Protein AF-A0A0M4JJ22-F1 (afdb_monomer_lite)

InterPro domains:
  IPR011989 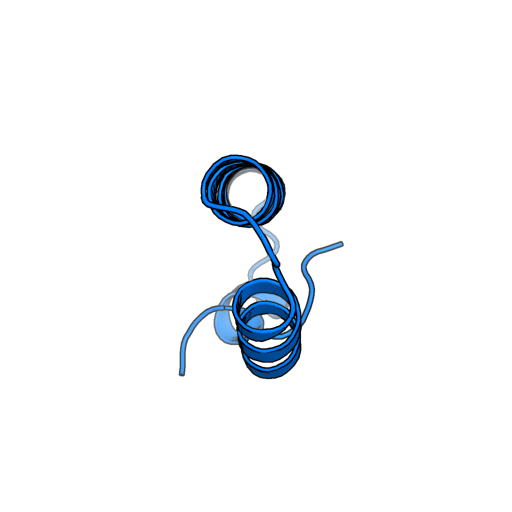Armadillo-like helical [G3DSA:1.25.10.10] (1-49)
  IPR050840 Adaptor Complexes Large Subunit [PTHR22780] (6-49)

Secondary structure (DSSP, 8-state):
-PPPHHHHHHHHHH-SSHHHHHHHHHHHHHHHHHHHHTT-GGGGGGG--

Sequence (49 aa):
MSIRLRELIRNVRSCKTQADERACIHKECASIRTAFKDENNELRHRNVA

Radius of gyration: 11.4 Å; chains: 1; bounding box: 20×17×30 Å

Organism: Emiliania huxleyi (NCBI:txid2903)

pLDDT: mean 85.46, std 11.21, range [59.69, 97.69]

Structure (mmCIF, N/CA/C/O backbone):
data_AF-A0A0M4JJ22-F1
#
_entry.id   AF-A0A0M4JJ22-F1
#
loop_
_atom_site.group_PDB
_atom_site.id
_atom_site.type_symbol
_atom_site.label_atom_id
_atom_site.label_alt_id
_atom_site.label_comp_id
_atom_site.label_asym_id
_atom_site.label_entity_id
_atom_site.label_seq_id
_atom_site.pdbx_PDB_ins_code
_atom_site.Cartn_x
_atom_site.Cartn_y
_atom_site.Cartn_z
_atom_site.occupancy
_atom_site.B_iso_or_equiv
_atom_site.auth_seq_id
_atom_site.auth_comp_id
_atom_site.auth_asym_id
_atom_site.auth_atom_id
_atom_site.pdbx_PDB_model_num
ATOM 1 N N . MET A 1 1 ? 10.763 -5.808 -5.738 1.00 59.69 1 MET A N 1
ATOM 2 C CA . MET A 1 1 ? 10.131 -7.083 -6.147 1.00 59.69 1 MET A CA 1
ATOM 3 C C . MET A 1 1 ? 8.647 -6.980 -5.843 1.00 59.69 1 MET A C 1
ATOM 5 O O . MET A 1 1 ? 8.331 -6.786 -4.678 1.00 59.69 1 MET A O 1
ATOM 9 N N . SER A 1 2 ? 7.763 -7.031 -6.849 1.00 65.69 2 SER A N 1
ATOM 10 C CA . SER A 1 2 ? 6.312 -6.973 -6.601 1.00 65.69 2 SER A CA 1
ATOM 11 C C . SER A 1 2 ? 5.797 -8.314 -6.072 1.00 65.69 2 SER A C 1
ATOM 13 O O . SER A 1 2 ? 6.215 -9.389 -6.532 1.00 65.69 2 SER A O 1
ATOM 15 N N . ILE A 1 3 ? 4.902 -8.248 -5.087 1.00 80.88 3 ILE A N 1
ATOM 16 C CA . ILE A 1 3 ? 4.217 -9.421 -4.534 1.00 80.88 3 ILE A CA 1
ATOM 17 C C . ILE A 1 3 ? 3.079 -9.861 -5.465 1.00 80.88 3 ILE A C 1
ATOM 19 O O . ILE A 1 3 ? 2.558 -9.072 -6.250 1.00 80.88 3 ILE A O 1
ATOM 23 N N . ARG A 1 4 ? 2.694 -11.141 -5.420 1.00 86.19 4 ARG A N 1
ATOM 24 C CA . ARG A 1 4 ? 1.596 -11.656 -6.262 1.00 86.19 4 ARG A CA 1
ATOM 25 C C . ARG A 1 4 ? 0.270 -11.010 -5.851 1.00 86.19 4 ARG A C 1
ATOM 27 O O . ARG A 1 4 ? 0.033 -10.832 -4.658 1.00 86.19 4 ARG A O 1
ATOM 34 N N . LEU A 1 5 ? -0.643 -10.787 -6.800 1.00 87.19 5 LEU A N 1
ATOM 35 C CA . LEU A 1 5 ? -1.967 -10.196 -6.540 1.00 87.19 5 LEU A CA 1
ATOM 36 C C . LEU A 1 5 ? -2.708 -10.834 -5.349 1.00 87.19 5 LEU A C 1
ATOM 38 O O . LEU A 1 5 ? -3.237 -10.139 -4.485 1.00 87.19 5 LEU A O 1
ATOM 42 N N . ARG A 1 6 ? -2.696 -12.168 -5.248 1.00 90.00 6 ARG A N 1
ATOM 43 C CA . ARG A 1 6 ? -3.336 -12.890 -4.134 1.00 90.00 6 ARG A CA 1
ATOM 44 C C . ARG A 1 6 ? -2.712 -12.574 -2.770 1.00 90.00 6 ARG A C 1
ATOM 46 O O . ARG A 1 6 ? -3.400 -12.648 -1.758 1.00 90.00 6 ARG A O 1
ATOM 53 N N . GLU A 1 7 ? -1.425 -12.258 -2.726 1.00 90.50 7 GLU A N 1
ATOM 54 C CA . GLU A 1 7 ? -0.726 -11.854 -1.505 1.00 90.50 7 GLU A CA 1
ATOM 55 C C . GLU A 1 7 ? -1.030 -10.400 -1.145 1.00 90.50 7 GLU A C 1
ATOM 57 O O . GLU A 1 7 ? -1.355 -10.125 0.005 1.00 90.50 7 GLU A O 1
ATOM 62 N N . LEU A 1 8 ? -1.067 -9.504 -2.137 1.00 91.06 8 LEU A N 1
ATOM 63 C CA . LEU A 1 8 ? -1.521 -8.124 -1.948 1.00 91.06 8 LEU A CA 1
ATOM 64 C C . LEU A 1 8 ? -2.937 -8.073 -1.356 1.00 91.06 8 LEU A C 1
ATOM 66 O O . LEU A 1 8 ? -3.164 -7.392 -0.360 1.00 91.06 8 LEU A O 1
ATOM 70 N N . ILE A 1 9 ? -3.869 -8.862 -1.898 1.00 93.12 9 ILE A N 1
ATOM 71 C CA . ILE A 1 9 ? -5.244 -8.943 -1.382 1.00 93.12 9 ILE A CA 1
ATOM 72 C C . ILE A 1 9 ? -5.265 -9.433 0.072 1.00 93.12 9 ILE A C 1
ATOM 74 O O . ILE A 1 9 ? -6.023 -8.906 0.884 1.00 93.12 9 ILE A O 1
ATOM 78 N N . ARG A 1 10 ? -4.441 -10.427 0.431 1.00 94.88 10 ARG A N 1
ATOM 79 C CA . ARG A 1 10 ? -4.347 -10.888 1.827 1.00 94.88 10 ARG A CA 1
ATOM 80 C C . ARG A 1 10 ? -3.803 -9.804 2.751 1.00 94.88 10 ARG A C 1
ATOM 82 O O . ARG A 1 10 ? -4.365 -9.615 3.825 1.00 94.88 10 ARG A O 1
ATOM 89 N N . ASN A 1 11 ? -2.762 -9.092 2.328 1.00 93.12 11 ASN A N 1
ATOM 90 C CA . ASN A 1 11 ? -2.133 -8.038 3.120 1.00 93.12 11 ASN A CA 1
ATOM 91 C C . ASN A 1 11 ? -3.112 -6.888 3.375 1.00 93.12 11 ASN A C 1
ATOM 93 O O . ASN A 1 11 ? -3.306 -6.512 4.528 1.00 93.12 11 ASN A O 1
ATOM 97 N N . VAL A 1 12 ? -3.812 -6.423 2.336 1.00 94.75 12 VAL A N 1
ATOM 98 C CA . VAL A 1 12 ? -4.863 -5.396 2.446 1.00 94.75 12 VAL A CA 1
ATOM 99 C C . VAL A 1 12 ? -5.974 -5.845 3.398 1.00 94.75 12 VAL A C 1
ATOM 101 O O . VAL A 1 12 ? -6.344 -5.109 4.305 1.00 94.75 12 VAL A O 1
ATOM 104 N N . ARG A 1 13 ? -6.455 -7.090 3.274 1.00 96.00 13 ARG A N 1
ATOM 105 C CA . ARG A 1 13 ? -7.489 -7.639 4.175 1.00 96.00 13 ARG A CA 1
ATOM 106 C C . ARG A 1 13 ? -7.030 -7.813 5.624 1.00 96.00 13 ARG A C 1
ATOM 108 O O . ARG A 1 13 ? -7.875 -7.992 6.494 1.00 96.00 13 ARG A O 1
ATOM 115 N N . SER A 1 14 ? -5.722 -7.820 5.879 1.00 96.31 14 SER A N 1
ATOM 116 C CA . SER A 1 14 ? -5.154 -7.936 7.227 1.00 96.31 14 SER A CA 1
ATOM 117 C C . SER A 1 14 ? -4.936 -6.584 7.919 1.00 96.31 14 SER A C 1
ATOM 119 O O . SER A 1 14 ? -4.670 -6.554 9.123 1.00 96.31 14 SER A O 1
ATOM 121 N N . CYS A 1 15 ? -5.055 -5.471 7.185 1.00 97.06 15 CYS A N 1
ATOM 122 C CA . CYS A 1 15 ? -4.939 -4.123 7.731 1.00 97.06 15 CYS A CA 1
ATOM 123 C C . CYS A 1 15 ? -6.058 -3.851 8.746 1.00 97.06 15 CYS A C 1
ATOM 125 O O . CYS A 1 15 ? -7.221 -4.172 8.515 1.00 97.06 15 CYS A O 1
ATOM 127 N N . LYS A 1 16 ? -5.700 -3.246 9.884 1.00 95.62 16 LYS A N 1
ATOM 128 C CA . LYS A 1 16 ? -6.646 -2.943 10.973 1.00 95.62 16 LYS A CA 1
ATOM 129 C C . LYS A 1 16 ? -7.134 -1.499 10.954 1.00 95.62 16 LYS A C 1
ATOM 131 O O . LYS A 1 16 ? -8.110 -1.175 11.624 1.00 95.62 16 LYS A O 1
ATOM 136 N N . THR A 1 17 ? -6.451 -0.634 10.208 1.00 97.69 17 THR A N 1
ATOM 137 C CA . THR A 1 17 ? -6.786 0.781 10.082 1.00 97.69 17 THR A CA 1
ATOM 138 C C . THR A 1 17 ? -6.773 1.210 8.619 1.00 97.69 17 THR A C 1
ATOM 140 O O . THR A 1 17 ? -6.060 0.647 7.787 1.00 97.69 17 THR A O 1
ATOM 143 N N . GLN A 1 18 ? -7.525 2.268 8.311 1.00 94.69 18 GLN A N 1
ATOM 144 C CA . GLN A 1 18 ? -7.527 2.867 6.976 1.00 94.69 18 GLN A CA 1
ATOM 145 C C . GLN A 1 18 ? -6.150 3.444 6.599 1.00 94.69 18 GLN A C 1
ATOM 147 O O . GLN A 1 18 ? -5.792 3.486 5.423 1.00 94.69 18 GLN A O 1
ATOM 152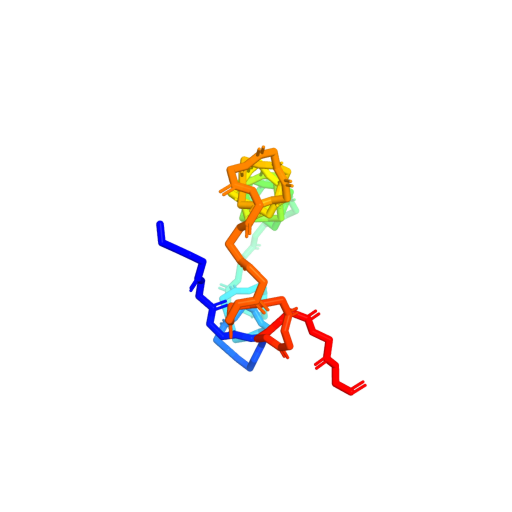 N N . ALA A 1 19 ? -5.370 3.894 7.587 1.00 97.31 19 ALA A N 1
ATOM 153 C CA . ALA A 1 19 ? -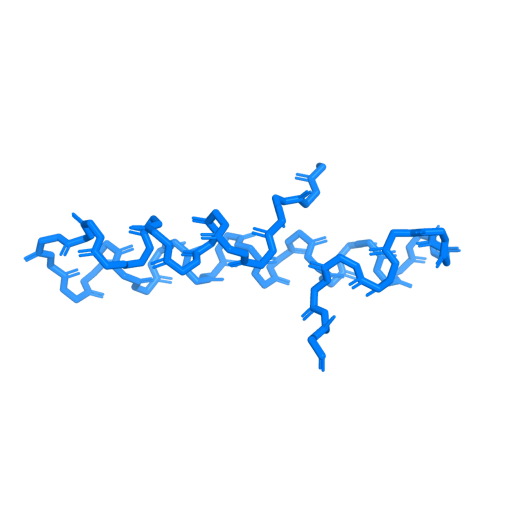4.013 4.378 7.366 1.00 97.31 19 ALA A CA 1
ATOM 154 C C . ALA A 1 19 ? -3.086 3.2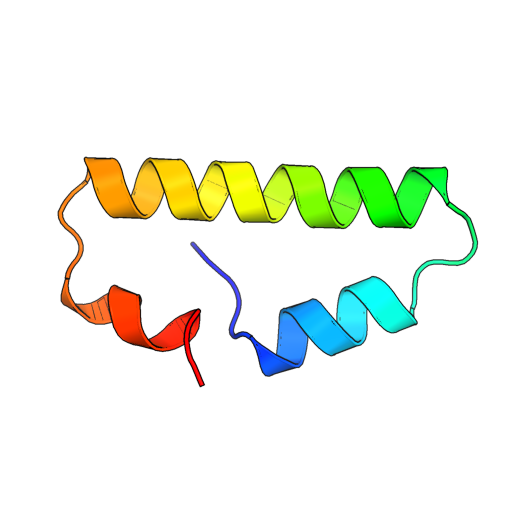44 6.900 1.00 97.31 19 ALA A C 1
ATOM 156 O O . ALA A 1 19 ? -2.361 3.421 5.920 1.00 97.31 19 ALA A O 1
ATOM 157 N N . ASP A 1 20 ? -3.171 2.072 7.537 1.00 95.00 20 ASP A N 1
ATOM 158 C CA . ASP A 1 20 ? -2.387 0.891 7.153 1.00 95.00 20 ASP A CA 1
ATOM 159 C C . ASP A 1 20 ? -2.751 0.410 5.747 1.00 95.00 20 ASP A C 1
ATOM 161 O O . ASP A 1 20 ? -1.870 0.092 4.947 1.00 95.00 20 ASP A O 1
ATOM 165 N N . GLU A 1 21 ? -4.047 0.402 5.425 1.00 96.75 21 GLU A N 1
ATOM 166 C CA . GLU A 1 21 ? -4.532 0.021 4.099 1.00 96.75 21 GLU A CA 1
ATOM 167 C C . GLU A 1 21 ? -3.968 0.952 3.018 1.00 96.75 21 GLU A C 1
ATOM 169 O O . GLU A 1 21 ? -3.371 0.495 2.039 1.00 96.75 21 GLU A O 1
ATOM 174 N N . ARG A 1 22 ? -4.060 2.271 3.235 1.00 97.19 22 ARG A N 1
ATOM 175 C CA . ARG A 1 22 ? -3.488 3.277 2.327 1.00 97.19 22 ARG A CA 1
ATOM 176 C C . ARG A 1 22 ? -1.975 3.117 2.177 1.00 97.19 22 ARG A C 1
ATOM 178 O O . ARG A 1 22 ? -1.470 3.225 1.061 1.00 97.19 22 ARG A O 1
ATOM 185 N N . ALA A 1 23 ? -1.253 2.838 3.262 1.00 95.81 23 ALA A N 1
ATOM 186 C CA . ALA A 1 23 ? 0.193 2.632 3.227 1.00 95.81 23 ALA A CA 1
ATOM 187 C C . ALA A 1 23 ? 0.582 1.371 2.432 1.00 95.81 23 ALA A C 1
ATOM 189 O O . ALA A 1 23 ? 1.497 1.424 1.605 1.00 95.81 23 ALA A O 1
ATOM 190 N N . CYS A 1 24 ? -0.135 0.259 2.632 1.00 94.81 24 CYS A N 1
ATOM 191 C CA . CYS A 1 24 ? 0.070 -0.993 1.900 1.00 94.81 24 CYS A CA 1
ATOM 192 C C . CYS A 1 24 ? -0.149 -0.803 0.391 1.00 94.81 24 CYS A C 1
ATOM 194 O O . CYS A 1 24 ? 0.724 -1.142 -0.411 1.00 94.81 24 CYS A O 1
ATOM 196 N N . ILE A 1 25 ? -1.269 -0.177 0.015 1.00 93.88 25 ILE A N 1
ATOM 197 C CA . ILE A 1 25 ? -1.600 0.138 -1.380 1.00 93.88 25 ILE A CA 1
ATOM 198 C C . ILE A 1 25 ? -0.527 1.048 -1.989 1.00 93.88 25 ILE A C 1
ATOM 200 O O . ILE A 1 25 ? -0.012 0.762 -3.068 1.00 93.88 25 ILE A O 1
ATOM 204 N N . HIS A 1 26 ? -0.144 2.126 -1.298 1.00 94.94 26 HIS A N 1
ATOM 205 C CA . HIS A 1 26 ? 0.822 3.090 -1.825 1.00 94.94 26 HIS A CA 1
ATOM 206 C C . HIS A 1 26 ? 2.192 2.452 -2.096 1.00 94.94 26 HIS A C 1
ATOM 208 O O . HIS A 1 26 ? 2.809 2.724 -3.131 1.00 94.94 26 HIS A O 1
ATOM 214 N N . LYS A 1 27 ? 2.641 1.562 -1.201 1.00 92.88 27 LYS A N 1
ATOM 215 C CA . LYS A 1 27 ? 3.893 0.813 -1.349 1.00 92.88 27 LYS A CA 1
ATOM 216 C C . LYS A 1 27 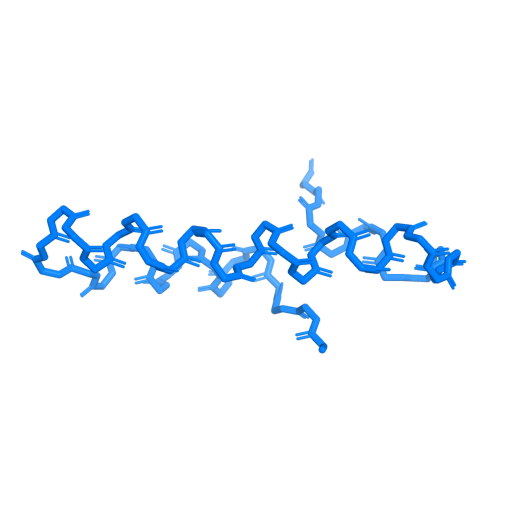? 3.884 -0.093 -2.582 1.00 92.88 27 LYS A C 1
ATOM 218 O O . LYS A 1 27 ? 4.840 -0.065 -3.361 1.00 92.88 27 LYS A O 1
ATOM 223 N N . GLU A 1 28 ? 2.814 -0.856 -2.801 1.00 92.25 28 GLU A N 1
ATOM 224 C CA . GLU A 1 28 ? 2.739 -1.719 -3.985 1.00 92.25 28 GLU A CA 1
ATOM 225 C C . GLU A 1 28 ? 2.518 -0.929 -5.272 1.00 92.25 28 GLU A C 1
ATOM 227 O O . GLU A 1 28 ? 3.159 -1.227 -6.277 1.00 92.25 28 GLU A O 1
ATOM 232 N N . CYS A 1 29 ? 1.724 0.143 -5.254 1.00 91.69 29 CYS A N 1
ATOM 233 C CA . CYS A 1 29 ? 1.602 1.031 -6.408 1.00 91.69 29 CYS A CA 1
ATOM 234 C C . CYS A 1 29 ? 2.956 1.632 -6.813 1.00 91.69 29 CYS A C 1
ATOM 236 O O . CYS A 1 29 ? 3.249 1.715 -8.004 1.00 91.69 29 CYS A O 1
ATOM 238 N N . ALA A 1 30 ? 3.798 2.029 -5.852 1.00 91.38 30 ALA A N 1
ATOM 239 C CA . ALA A 1 30 ? 5.155 2.489 -6.144 1.00 91.38 30 ALA A CA 1
ATOM 240 C C . ALA A 1 30 ? 6.000 1.381 -6.792 1.00 91.38 30 ALA A C 1
ATOM 242 O O . ALA A 1 30 ? 6.623 1.619 -7.824 1.00 91.38 30 ALA A O 1
ATOM 243 N N . SER A 1 31 ? 5.951 0.161 -6.248 1.00 87.81 31 SER A N 1
ATOM 244 C CA . SER A 1 31 ? 6.667 -0.995 -6.805 1.00 87.81 31 SER A CA 1
ATOM 245 C C . SER A 1 31 ? 6.219 -1.341 -8.229 1.00 87.81 31 SER A C 1
ATOM 247 O O . SER A 1 31 ? 7.058 -1.626 -9.081 1.00 87.81 31 SER A O 1
ATOM 249 N N . ILE A 1 32 ? 4.914 -1.277 -8.512 1.00 86.25 32 ILE A N 1
ATOM 250 C CA . ILE A 1 32 ? 4.343 -1.514 -9.845 1.00 86.25 32 ILE A CA 1
ATOM 251 C C . ILE A 1 32 ? 4.793 -0.430 -10.831 1.00 86.25 32 ILE A C 1
ATOM 253 O O . ILE A 1 32 ? 5.202 -0.752 -11.945 1.00 86.25 32 ILE A O 1
ATOM 257 N N . ARG A 1 33 ? 4.772 0.850 -10.425 1.00 88.38 33 ARG A N 1
ATOM 258 C CA . ARG A 1 33 ? 5.263 1.956 -11.265 1.00 88.38 33 ARG A CA 1
ATOM 259 C C . ARG A 1 33 ? 6.738 1.783 -11.631 1.00 88.38 33 ARG A C 1
ATOM 261 O O . ARG A 1 33 ? 7.085 1.969 -12.793 1.00 88.38 33 ARG A O 1
ATOM 268 N N . THR A 1 34 ? 7.582 1.390 -10.676 1.00 87.44 34 THR A N 1
ATOM 269 C CA . THR A 1 34 ? 8.998 1.090 -10.943 1.00 87.44 34 THR A CA 1
ATOM 270 C C . THR A 1 34 ? 9.146 -0.098 -11.893 1.00 87.44 34 THR A C 1
ATOM 272 O O . THR A 1 34 ? 9.854 0.004 -12.886 1.00 87.44 34 THR A O 1
ATOM 275 N N . ALA A 1 35 ? 8.404 -1.188 -11.669 1.00 83.56 35 ALA A N 1
ATOM 276 C CA . ALA A 1 35 ? 8.460 -2.367 -12.535 1.00 83.56 35 ALA A CA 1
ATOM 277 C C . ALA A 1 35 ? 8.039 -2.079 -13.989 1.00 83.56 35 ALA A C 1
ATOM 279 O O . ALA A 1 35 ? 8.592 -2.674 -14.911 1.00 83.56 35 ALA A O 1
ATOM 280 N N . PHE A 1 36 ? 7.086 -1.165 -14.208 1.00 81.75 36 PHE A N 1
ATOM 281 C CA . PHE A 1 36 ? 6.730 -0.715 -15.557 1.00 81.75 36 PHE A CA 1
ATOM 282 C C . PHE A 1 36 ? 7.812 0.145 -16.209 1.00 81.75 36 PHE A C 1
ATOM 284 O O . PHE A 1 36 ? 7.975 0.068 -17.423 1.00 81.75 36 PHE A O 1
ATOM 291 N N . LYS A 1 37 ? 8.534 0.955 -15.425 1.00 85.12 37 LYS A N 1
ATOM 292 C CA . LYS A 1 37 ? 9.637 1.783 -15.923 1.00 85.12 37 LYS A CA 1
ATOM 293 C C . LYS A 1 37 ? 10.837 0.938 -16.349 1.00 85.12 37 LYS A C 1
ATOM 295 O O . LYS A 1 37 ? 11.465 1.256 -17.349 1.00 85.12 37 LYS A O 1
ATOM 300 N N . ASP A 1 38 ? 11.110 -0.141 -15.623 1.00 82.06 38 ASP A N 1
ATOM 301 C CA . ASP A 1 38 ? 12.254 -1.022 -15.876 1.00 82.06 38 ASP A CA 1
ATOM 302 C C . ASP A 1 38 ? 11.982 -2.062 -16.992 1.00 82.06 38 ASP A C 1
ATOM 304 O O . ASP A 1 38 ? 12.727 -3.029 -17.118 1.00 82.06 38 ASP A O 1
ATOM 308 N N . GLU A 1 39 ? 10.894 -1.903 -17.768 1.00 69.12 39 GLU A N 1
ATOM 309 C CA . GLU A 1 39 ? 10.458 -2.786 -18.873 1.00 69.12 39 GLU A CA 1
ATOM 310 C C . GLU A 1 39 ? 10.467 -4.291 -18.549 1.00 69.12 39 GLU A C 1
ATOM 312 O O . GLU A 1 39 ? 10.595 -5.144 -19.429 1.00 69.12 39 GLU A O 1
ATOM 317 N N . ASN A 1 40 ? 10.262 -4.651 -17.280 1.00 68.25 40 ASN A N 1
ATOM 318 C CA . ASN A 1 40 ? 10.315 -6.041 -16.846 1.00 68.25 40 ASN A CA 1
ATOM 319 C C . ASN A 1 40 ? 9.008 -6.778 -17.205 1.00 68.25 40 ASN A C 1
ATOM 321 O O . ASN A 1 40 ? 8.128 -7.018 -16.369 1.00 68.25 40 ASN A O 1
ATOM 325 N N . ASN A 1 41 ? 8.856 -7.076 -18.498 1.00 66.94 41 ASN A N 1
ATOM 326 C CA . ASN A 1 41 ? 7.636 -7.598 -19.116 1.00 66.94 41 ASN A CA 1
ATOM 327 C C . ASN A 1 41 ? 7.267 -8.998 -18.593 1.00 66.94 41 ASN A C 1
ATOM 329 O O . ASN A 1 41 ? 6.092 -9.361 -18.541 1.00 66.94 41 ASN A O 1
ATOM 333 N N . GLU A 1 42 ? 8.252 -9.754 -18.107 1.00 68.94 42 GLU A N 1
ATOM 334 C CA . GLU A 1 42 ? 8.038 -11.078 -17.520 1.00 68.94 42 GLU A CA 1
ATOM 335 C C . GLU A 1 42 ? 7.172 -11.033 -16.257 1.00 68.94 42 GLU A C 1
ATOM 337 O O . GLU A 1 42 ? 6.440 -11.976 -15.985 1.00 68.94 42 GLU A O 1
ATOM 342 N N . LEU A 1 43 ? 7.193 -9.940 -15.488 1.00 69.62 43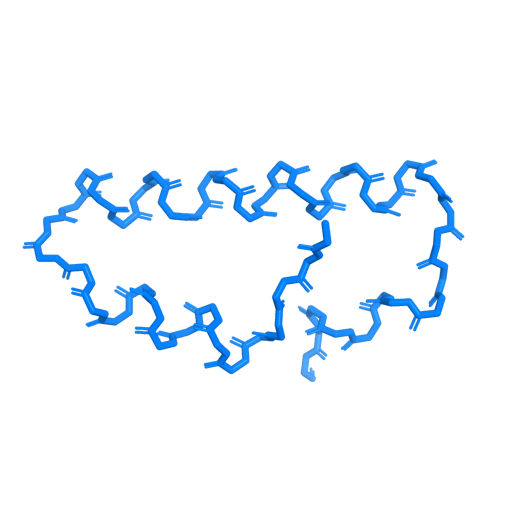 LEU A N 1
ATOM 343 C CA . LEU A 1 43 ? 6.457 -9.836 -14.220 1.00 69.62 43 LEU A CA 1
ATOM 344 C C . LEU A 1 43 ? 5.137 -9.067 -14.347 1.00 69.62 43 LEU A C 1
ATOM 346 O O . LEU A 1 43 ? 4.416 -8.906 -13.362 1.00 69.62 43 LEU A O 1
ATOM 350 N N . ARG A 1 44 ? 4.783 -8.622 -15.556 1.00 72.62 44 ARG A N 1
ATOM 351 C CA . ARG A 1 44 ? 3.605 -7.780 -15.812 1.00 72.62 44 ARG A CA 1
ATOM 352 C C . ARG A 1 44 ? 2.291 -8.480 -15.452 1.00 72.62 44 ARG A C 1
ATOM 354 O O . ARG A 1 44 ? 1.407 -7.873 -14.852 1.00 72.62 44 ARG A O 1
ATOM 361 N N . HIS A 1 45 ? 2.214 -9.780 -15.732 1.00 76.56 45 HIS A N 1
ATOM 362 C CA . HIS A 1 45 ? 1.052 -10.625 -15.454 1.00 76.56 45 HIS A CA 1
ATOM 363 C C . HIS A 1 45 ? 0.835 -10.912 -13.956 1.00 76.56 45 HIS A C 1
ATOM 365 O O . HIS A 1 45 ? -0.237 -11.354 -13.570 1.00 76.56 45 HIS A O 1
ATOM 371 N N . ARG A 1 46 ? 1.811 -10.659 -13.067 1.00 76.44 46 ARG A N 1
ATOM 372 C CA . ARG A 1 46 ? 1.638 -10.924 -11.620 1.00 76.44 46 ARG A CA 1
ATOM 373 C C . ARG A 1 46 ? 0.619 -10.014 -10.938 1.00 76.44 46 ARG A C 1
ATOM 375 O O . ARG A 1 46 ? 0.134 -10.361 -9.857 1.00 76.44 46 ARG A O 1
ATOM 382 N N . ASN A 1 47 ? 0.360 -8.856 -11.542 1.00 69.81 47 ASN A N 1
ATOM 383 C CA . ASN A 1 47 ? -0.471 -7.794 -10.982 1.00 69.81 47 ASN A CA 1
ATOM 384 C C . ASN A 1 47 ? -1.845 -7.698 -11.674 1.00 69.81 47 ASN A C 1
ATOM 386 O O . ASN A 1 47 ? -2.641 -6.840 -11.303 1.00 69.81 47 ASN A O 1
ATOM 390 N N . VAL A 1 48 ? -2.117 -8.554 -12.666 1.00 67.94 48 VAL A N 1
ATOM 391 C CA . VAL A 1 48 ? -3.359 -8.587 -13.454 1.00 67.94 48 VAL A CA 1
ATOM 392 C C . VAL A 1 48 ? -3.918 -10.010 -13.373 1.00 67.94 48 VAL A C 1
ATOM 394 O O . VAL A 1 48 ? -3.164 -10.959 -13.571 1.00 67.94 48 VAL A O 1
ATOM 397 N N . ALA A 1 49 ? -5.194 -10.159 -13.008 1.00 60.50 49 ALA A N 1
ATOM 398 C CA . ALA A 1 49 ? -5.908 -11.441 -13.033 1.00 60.50 49 ALA A CA 1
ATOM 399 C C . ALA A 1 49 ? -6.688 -11.590 -14.337 1.00 60.50 49 ALA A C 1
ATOM 401 O O . ALA A 1 49 ? -7.224 -10.556 -14.796 1.00 60.50 49 ALA A O 1
#

Foldseek 3Di:
DADAQVVLVVLLVPDPDPVSNVVSVVVNVVVLVVCVVVVVVVCPCRNPD